Protein AF-A0A6P1ZEH0-F1 (afdb_monomer_lite)

Sequence (182 aa):
MGALSNRYPAKTLLIAGIALFATLSLAGTGSSASRQHRQWDRLSAVACEYADEARALALHAAEVLVSIDTLAGEASRSVPAEIMAREIGNPLAQVRRDARDFRSAVRSFEIGMRRLCEGRADGASLRNATEWFNNLVQEINAAQDEFSRTQRRLGELQTIYLLRSESLDPIRRIGKEPGFDQ

Foldseek 3Di:
DDDPDDDDCLVVLQVVLVVLLVVLVVAPPPDDPVRQVVNLQVLLVVLVVSLVVLVVVLVVLVVVLVVLVVLLVLLVVFFPPVCCVPPAVVLSVVLNVLSVLLSVLSNVSSVLSNCSNVVVVPPQDSVRNSVVSVVSSVSNNVSVVSNVVSVVSVVVSVVVSVVRGPVCVVVVVCVVPPPNPD

pLDDT: mean 75.49, std 15.11, range [29.06, 93.0]

Radius of gyration: 23.29 Å; chains: 1; bounding box: 51×32×76 Å

Structure (mmCIF, N/CA/C/O backbone):
data_AF-A0A6P1ZEH0-F1
#
_entry.id   AF-A0A6P1ZEH0-F1
#
loop_
_atom_site.group_PDB
_atom_site.id
_atom_site.type_symbol
_atom_site.label_atom_id
_atom_site.label_alt_id
_atom_site.label_comp_id
_atom_site.label_asym_id
_atom_site.label_entity_id
_atom_site.label_seq_id
_atom_site.pdbx_PDB_ins_code
_atom_site.Cartn_x
_atom_site.Cartn_y
_atom_site.Cartn_z
_atom_site.occupancy
_atom_site.B_iso_or_equiv
_atom_site.auth_seq_id
_atom_site.auth_comp_id
_atom_site.auth_asym_id
_atom_site.auth_atom_id
_atom_site.pdbx_PDB_model_num
ATOM 1 N N . MET A 1 1 ? -10.092 -17.610 11.571 1.00 29.38 1 MET A N 1
ATOM 2 C CA . MET A 1 1 ? -8.732 -17.089 11.829 1.00 29.38 1 MET A CA 1
ATOM 3 C C . MET A 1 1 ? -7.766 -17.784 10.878 1.00 29.38 1 MET A C 1
ATOM 5 O O . MET A 1 1 ? -7.315 -18.881 11.168 1.00 29.38 1 MET A O 1
ATOM 9 N N . GLY A 1 2 ? -7.557 -17.213 9.688 1.00 30.11 2 GLY A N 1
ATOM 10 C CA . GLY A 1 2 ? -6.601 -17.722 8.700 1.00 30.11 2 GLY A CA 1
ATOM 11 C C . GLY A 1 2 ? -5.252 -17.032 8.880 1.00 30.11 2 GLY A C 1
ATOM 12 O O . GLY A 1 2 ? -5.202 -15.823 9.085 1.00 30.11 2 GLY A O 1
ATOM 13 N N . ALA A 1 3 ? -4.180 -17.817 8.857 1.00 29.06 3 ALA A N 1
ATOM 14 C CA . ALA A 1 3 ? -2.813 -17.384 9.083 1.00 29.06 3 ALA A CA 1
ATOM 15 C C . ALA A 1 3 ? -2.362 -16.316 8.068 1.00 29.06 3 ALA A C 1
ATOM 17 O O . ALA A 1 3 ? -2.119 -16.613 6.903 1.00 29.06 3 ALA A O 1
ATOM 18 N N . LEU A 1 4 ? -2.166 -15.086 8.546 1.00 37.22 4 LEU A N 1
ATOM 19 C CA 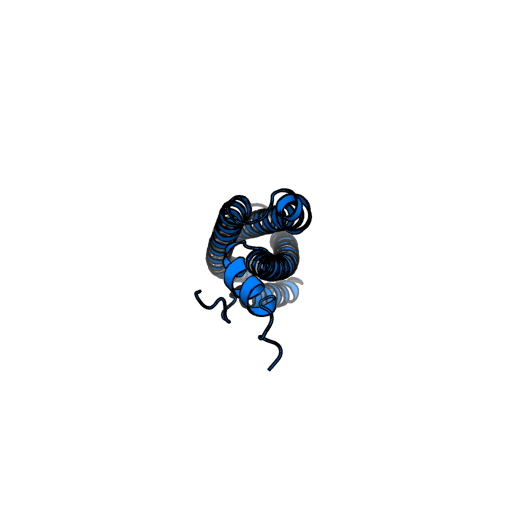. LEU A 1 4 ? -1.409 -14.014 7.882 1.00 37.22 4 LEU A CA 1
ATOM 20 C C . LEU A 1 4 ? 0.116 -14.255 7.979 1.00 37.22 4 LEU A C 1
ATOM 22 O O . LEU A 1 4 ? 0.894 -13.317 8.147 1.00 37.22 4 LEU A O 1
ATOM 26 N N . SER A 1 5 ? 0.569 -15.514 7.922 1.00 33.91 5 SER A N 1
ATOM 27 C CA . SER A 1 5 ? 1.988 -15.850 8.041 1.00 33.91 5 SER A CA 1
ATOM 28 C C . SER A 1 5 ? 2.639 -16.121 6.677 1.00 33.91 5 SER A C 1
ATOM 30 O O . SER A 1 5 ? 2.420 -17.129 6.012 1.00 33.91 5 SER A O 1
ATOM 32 N N . ASN A 1 6 ? 3.556 -15.212 6.338 1.00 34.97 6 ASN A N 1
ATOM 33 C CA . ASN A 1 6 ? 4.879 -15.528 5.791 1.00 34.97 6 ASN A CA 1
ATOM 34 C C . ASN A 1 6 ? 5.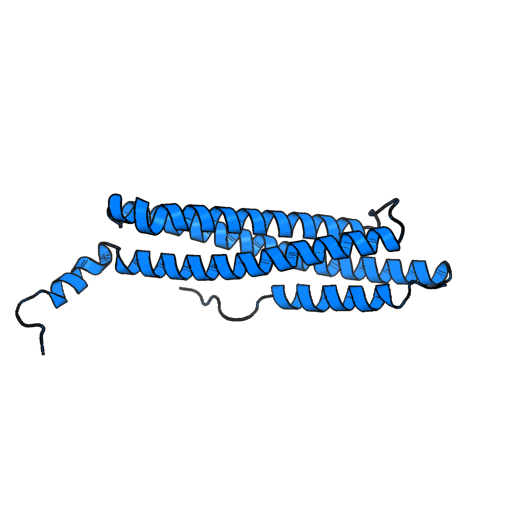066 -15.833 4.299 1.00 34.97 6 ASN A C 1
ATOM 36 O O . ASN A 1 6 ? 5.975 -16.589 3.962 1.00 34.97 6 ASN A O 1
ATOM 40 N N . ARG A 1 7 ? 4.365 -15.153 3.387 1.00 40.81 7 ARG A N 1
ATOM 41 C CA . ARG A 1 7 ? 4.883 -14.961 2.014 1.00 40.81 7 ARG A CA 1
ATOM 42 C C . ARG A 1 7 ? 4.510 -13.582 1.484 1.00 40.81 7 ARG A C 1
ATOM 44 O O . ARG A 1 7 ? 3.586 -13.461 0.695 1.00 40.81 7 ARG A O 1
ATOM 51 N N . TYR A 1 8 ? 5.184 -12.528 1.944 1.00 50.00 8 TYR A N 1
ATOM 52 C CA . TYR A 1 8 ? 4.929 -11.194 1.396 1.00 50.00 8 TYR A CA 1
ATOM 53 C C . TYR A 1 8 ? 5.715 -10.975 0.089 1.00 50.00 8 TYR A C 1
ATOM 55 O O . TYR A 1 8 ? 6.944 -10.908 0.150 1.00 50.00 8 TYR A O 1
ATOM 63 N N . PRO A 1 9 ? 5.043 -10.782 -1.065 1.00 53.81 9 PRO A N 1
ATOM 64 C CA . PRO A 1 9 ? 5.673 -10.378 -2.331 1.00 53.81 9 PRO A CA 1
ATOM 65 C C . PRO A 1 9 ? 6.289 -8.964 -2.278 1.00 53.81 9 PRO A C 1
ATOM 67 O O . PRO A 1 9 ? 7.086 -8.594 -3.130 1.00 53.81 9 PRO A O 1
ATOM 70 N N . ALA A 1 10 ? 5.987 -8.187 -1.233 1.00 48.75 10 ALA A N 1
ATOM 71 C CA . ALA A 1 10 ? 6.473 -6.822 -1.031 1.00 48.75 10 ALA A CA 1
ATOM 72 C C . ALA A 1 10 ? 8.012 -6.701 -0.964 1.00 48.75 10 ALA A C 1
ATOM 74 O O . ALA A 1 10 ? 8.589 -5.822 -1.598 1.00 48.75 10 ALA A O 1
ATOM 75 N N . LYS A 1 11 ? 8.704 -7.618 -0.267 1.00 51.94 11 LYS A N 1
ATOM 76 C CA . LYS A 1 11 ? 10.182 -7.620 -0.231 1.00 51.94 11 LYS A CA 1
ATOM 77 C C . LYS A 1 11 ? 10.801 -8.027 -1.569 1.00 51.94 11 LYS A C 1
ATOM 79 O O . LYS A 1 11 ? 11.874 -7.535 -1.909 1.00 51.94 11 LYS A O 1
ATOM 84 N N . THR A 1 12 ? 10.132 -8.904 -2.316 1.00 59.16 12 THR A N 1
ATOM 85 C CA . THR A 1 12 ? 10.560 -9.326 -3.656 1.00 59.16 12 THR A CA 1
ATOM 86 C C . THR A 1 12 ? 10.494 -8.155 -4.635 1.00 59.16 12 THR A C 1
ATOM 88 O O . THR A 1 12 ? 11.475 -7.899 -5.335 1.00 59.16 12 THR A O 1
ATOM 91 N N . LEU A 1 13 ? 9.407 -7.373 -4.578 1.00 56.66 13 LEU A N 1
ATOM 92 C CA . LEU A 1 13 ? 9.245 -6.122 -5.325 1.00 56.66 13 LEU A CA 1
ATOM 93 C C . LEU A 1 13 ? 10.413 -5.145 -5.073 1.00 56.66 13 LEU A C 1
ATOM 95 O O . LEU A 1 13 ? 10.988 -4.584 -6.006 1.00 56.66 13 LEU A O 1
ATOM 99 N N . LEU A 1 14 ? 10.805 -4.993 -3.805 1.00 56.31 14 LEU A N 1
ATOM 100 C CA . LEU A 1 14 ? 11.816 -4.038 -3.343 1.00 56.31 14 LEU A CA 1
ATOM 101 C C . LEU A 1 14 ? 13.246 -4.419 -3.764 1.00 56.31 14 LEU A C 1
ATOM 103 O O . LEU A 1 14 ? 13.987 -3.591 -4.294 1.00 56.31 14 LEU A O 1
ATOM 107 N N . ILE A 1 15 ? 13.633 -5.685 -3.570 1.00 58.28 15 ILE A N 1
ATOM 108 C CA . ILE A 1 15 ? 14.968 -6.195 -3.938 1.00 58.28 15 ILE A CA 1
ATOM 109 C C . ILE A 1 15 ? 15.197 -6.079 -5.444 1.00 58.28 15 ILE A C 1
ATOM 111 O O . ILE A 1 15 ? 16.292 -5.746 -5.900 1.00 58.28 15 ILE A O 1
ATOM 115 N N . ALA A 1 16 ? 14.161 -6.329 -6.227 1.00 58.31 16 ALA A N 1
ATOM 116 C CA . ALA A 1 16 ? 14.307 -6.363 -7.661 1.00 58.31 16 ALA A CA 1
ATOM 117 C C . ALA A 1 16 ? 14.150 -4.995 -8.333 1.00 58.31 16 ALA A C 1
ATOM 119 O O . ALA A 1 16 ? 14.832 -4.750 -9.326 1.00 58.31 16 ALA A O 1
ATOM 120 N N . GLY A 1 17 ? 13.403 -4.055 -7.740 1.00 61.69 17 GLY A N 1
ATOM 121 C CA . GLY A 1 17 ? 13.494 -2.640 -8.119 1.00 61.69 17 GLY A CA 1
ATOM 122 C C . GLY A 1 17 ? 14.921 -2.091 -7.958 1.00 61.69 17 GLY A C 1
ATOM 123 O O . GLY A 1 17 ? 15.434 -1.404 -8.843 1.00 61.69 17 GLY A O 1
ATOM 124 N N . ILE A 1 18 ? 15.613 -2.479 -6.878 1.00 59.66 18 ILE A N 1
ATOM 125 C CA . ILE A 1 18 ? 17.030 -2.142 -6.645 1.00 59.66 18 ILE A CA 1
ATOM 126 C C . ILE A 1 18 ? 17.950 -2.830 -7.669 1.00 59.66 18 ILE A C 1
ATOM 128 O O . ILE A 1 18 ? 18.881 -2.205 -8.182 1.00 59.66 18 ILE A O 1
ATOM 132 N N . ALA A 1 19 ? 17.693 -4.098 -8.003 1.00 60.31 19 ALA A N 1
ATOM 133 C CA . ALA A 1 19 ? 18.457 -4.811 -9.028 1.00 60.31 19 ALA A CA 1
ATOM 134 C C . ALA A 1 19 ? 18.313 -4.149 -10.412 1.00 60.31 19 ALA A C 1
ATOM 136 O O . ALA A 1 19 ? 19.304 -3.978 -11.127 1.00 60.31 19 ALA A O 1
ATOM 137 N N . LEU A 1 20 ? 17.104 -3.693 -10.754 1.00 63.50 20 LEU A N 1
ATOM 138 C CA . LEU A 1 20 ? 16.838 -2.946 -11.981 1.00 63.50 20 LEU A CA 1
ATOM 139 C C . LEU A 1 20 ? 17.631 -1.639 -12.027 1.00 63.50 20 LEU A C 1
ATOM 141 O O . LEU A 1 20 ? 18.338 -1.374 -13.002 1.00 63.50 20 LEU A O 1
ATOM 145 N N . PHE A 1 21 ? 17.588 -0.871 -10.936 1.00 63.81 21 PHE A N 1
ATOM 146 C CA . PHE A 1 21 ? 18.350 0.366 -10.779 1.00 63.81 21 PHE A CA 1
ATOM 147 C C . PHE A 1 21 ? 19.855 0.151 -10.978 1.00 63.81 21 PHE A C 1
ATOM 149 O O . PHE A 1 21 ? 20.496 0.911 -11.710 1.00 63.81 21 PHE A O 1
ATOM 156 N N . ALA A 1 22 ? 20.419 -0.900 -10.375 1.00 60.06 22 ALA A N 1
ATOM 157 C CA . ALA A 1 22 ? 21.835 -1.226 -10.516 1.00 60.06 22 ALA A CA 1
ATOM 158 C C . ALA A 1 22 ? 22.198 -1.528 -11.981 1.00 60.06 22 ALA A C 1
ATOM 160 O O . ALA A 1 22 ? 23.189 -1.004 -12.493 1.00 60.06 22 ALA A O 1
ATOM 161 N N . THR A 1 23 ? 21.372 -2.311 -12.685 1.00 62.62 23 THR A N 1
ATOM 162 C CA . THR A 1 23 ? 21.626 -2.655 -14.096 1.00 62.62 23 THR A CA 1
ATOM 163 C C . THR A 1 23 ? 21.502 -1.469 -15.056 1.00 62.62 23 THR A C 1
ATOM 165 O O . THR A 1 23 ? 22.264 -1.396 -16.021 1.00 62.62 23 THR A O 1
ATOM 168 N N . LEU A 1 24 ? 20.594 -0.525 -14.792 1.00 61.88 24 LEU A N 1
ATOM 169 C CA . LEU A 1 24 ? 20.388 0.662 -15.630 1.00 61.88 24 LEU A CA 1
ATOM 170 C C . LEU A 1 24 ? 21.440 1.751 -15.374 1.00 61.88 24 LEU A C 1
ATOM 172 O O . LEU A 1 24 ? 21.962 2.342 -16.321 1.00 61.88 24 LEU A O 1
ATOM 176 N N . SER A 1 25 ? 21.809 1.976 -14.110 1.00 58.56 25 SER A N 1
ATOM 177 C CA . SER A 1 25 ? 22.768 3.021 -13.717 1.00 58.56 25 SER A CA 1
ATOM 178 C C . SER A 1 25 ? 24.192 2.740 -14.203 1.00 58.56 25 SER A C 1
ATOM 180 O O . SER A 1 25 ? 24.921 3.666 -14.555 1.00 58.56 25 SER A O 1
ATOM 182 N N . LEU A 1 26 ? 24.586 1.466 -14.289 1.00 57.03 26 LEU A N 1
ATOM 183 C CA . LEU A 1 26 ? 25.908 1.054 -14.779 1.00 57.03 26 LEU A CA 1
ATOM 184 C C . LEU A 1 26 ? 26.077 1.191 -16.301 1.00 57.03 26 LEU A C 1
ATOM 186 O O . LEU A 1 26 ? 27.195 1.103 -16.802 1.00 57.03 26 LEU A O 1
ATOM 190 N N . ALA A 1 27 ? 24.994 1.399 -17.052 1.00 52.38 27 ALA A N 1
ATOM 191 C CA . ALA A 1 27 ? 25.008 1.252 -18.506 1.00 52.38 27 ALA A CA 1
ATOM 192 C C . ALA A 1 27 ? 24.790 2.566 -19.290 1.00 52.38 27 ALA A C 1
ATOM 194 O O . ALA A 1 27 ? 24.768 2.551 -20.528 1.00 52.38 27 ALA A O 1
ATOM 195 N N . GLY A 1 28 ? 24.644 3.694 -18.583 1.00 51.19 28 GLY A N 1
ATOM 196 C CA . GLY A 1 28 ? 24.266 5.002 -19.133 1.00 51.19 28 GLY A CA 1
ATOM 197 C C . GLY A 1 28 ? 25.393 5.871 -19.711 1.00 51.19 28 GLY A C 1
ATOM 198 O O . GLY A 1 28 ? 25.101 6.873 -20.359 1.00 51.19 28 GLY A O 1
ATOM 199 N N . THR A 1 29 ? 26.671 5.524 -19.543 1.00 58.53 29 THR A N 1
ATOM 200 C CA . THR A 1 29 ? 27.785 6.335 -20.068 1.00 58.53 29 THR A CA 1
ATOM 201 C C . THR A 1 29 ? 28.323 5.757 -21.386 1.00 58.53 29 THR A C 1
ATOM 203 O O . THR A 1 29 ? 29.125 4.831 -21.407 1.00 58.53 29 THR A O 1
ATOM 206 N N . GLY A 1 30 ? 27.868 6.302 -22.525 1.00 59.38 30 GLY A N 1
ATOM 207 C CA . GLY A 1 30 ? 28.465 6.043 -23.853 1.00 59.38 30 GLY A CA 1
ATOM 208 C C . GLY A 1 30 ? 27.911 4.855 -24.661 1.00 59.38 30 GLY A C 1
ATOM 209 O O . GLY A 1 30 ? 28.568 4.373 -25.581 1.00 59.38 30 GLY A O 1
ATOM 210 N N . SER A 1 31 ? 26.713 4.360 -24.345 1.00 65.88 31 SER A N 1
ATOM 211 C CA . SER A 1 31 ? 26.112 3.196 -25.019 1.00 65.88 31 SER A CA 1
ATOM 212 C C . SER A 1 31 ? 25.515 3.526 -26.398 1.00 65.88 31 SER A C 1
ATOM 214 O O . SER A 1 31 ? 24.731 4.465 -26.524 1.00 65.88 31 SER A O 1
ATOM 216 N N . SER A 1 32 ? 25.838 2.719 -27.422 1.00 79.88 32 SER A N 1
ATOM 217 C CA . SER A 1 32 ? 25.281 2.835 -28.784 1.00 79.88 32 SER A CA 1
ATOM 218 C C . SER A 1 32 ? 23.755 2.657 -28.827 1.00 79.88 32 SER A C 1
ATOM 220 O O . SER A 1 32 ? 23.178 2.025 -27.941 1.00 79.88 32 SER A O 1
ATOM 222 N N . ALA A 1 33 ? 23.098 3.142 -29.891 1.00 75.12 33 ALA A N 1
ATOM 223 C CA . ALA A 1 33 ? 21.643 3.021 -30.075 1.00 75.12 33 ALA A CA 1
ATOM 224 C C . ALA A 1 33 ? 21.137 1.570 -29.930 1.00 75.12 33 ALA A C 1
ATOM 226 O O . ALA A 1 33 ? 20.143 1.313 -29.256 1.00 75.12 33 ALA A O 1
ATOM 227 N N . SER A 1 34 ? 21.878 0.594 -30.466 1.00 80.12 34 SER A N 1
ATOM 228 C CA . SER A 1 34 ? 21.542 -0.829 -30.325 1.00 80.12 34 SER A CA 1
ATOM 229 C C . SER A 1 34 ? 21.625 -1.336 -28.880 1.00 80.12 34 SER A C 1
ATOM 231 O O . SER A 1 34 ? 20.883 -2.245 -28.513 1.00 80.12 34 SER A O 1
ATOM 233 N N . ARG A 1 35 ? 22.518 -0.782 -28.045 1.00 78.62 35 ARG A N 1
ATOM 234 C CA . ARG A 1 35 ? 22.592 -1.126 -26.614 1.00 78.62 35 ARG A CA 1
ATOM 235 C C . ARG A 1 35 ? 21.431 -0.512 -25.837 1.00 78.62 35 ARG A C 1
ATOM 237 O O . ARG A 1 35 ? 20.852 -1.209 -25.012 1.00 78.62 35 ARG A O 1
ATOM 244 N N . GLN A 1 36 ? 21.069 0.734 -26.142 1.00 73.25 36 GLN A N 1
ATOM 245 C CA . GLN A 1 36 ? 19.920 1.403 -25.524 1.00 73.25 36 GLN A CA 1
ATOM 246 C C . GLN A 1 36 ? 18.604 0.680 -25.837 1.00 73.25 36 GLN A C 1
ATOM 248 O O . GLN A 1 36 ? 17.792 0.487 -24.941 1.00 73.25 36 GLN A O 1
ATOM 253 N N . HIS A 1 37 ? 18.429 0.188 -27.068 1.00 78.88 37 HIS A N 1
ATOM 254 C CA . HIS A 1 37 ? 17.242 -0.585 -27.442 1.00 78.88 37 HIS A CA 1
ATOM 255 C C . HIS A 1 37 ? 17.120 -1.894 -26.642 1.00 78.88 37 HIS A C 1
ATOM 257 O O . HIS A 1 37 ? 16.101 -2.131 -26.009 1.00 78.88 37 HIS A O 1
ATOM 263 N N . ARG A 1 38 ? 18.199 -2.687 -26.533 1.00 82.50 38 ARG A N 1
ATOM 264 C CA . ARG A 1 38 ? 18.186 -3.913 -25.706 1.00 82.50 38 ARG A CA 1
ATOM 265 C C . ARG A 1 38 ? 17.955 -3.638 -24.217 1.00 82.50 38 ARG A C 1
ATOM 267 O O . ARG A 1 38 ? 17.441 -4.496 -23.507 1.00 82.50 38 ARG A O 1
ATOM 274 N N . GLN A 1 39 ? 18.406 -2.488 -23.716 1.00 76.44 39 GLN A N 1
ATOM 275 C CA . GLN A 1 39 ? 18.140 -2.066 -22.338 1.00 76.44 39 GLN A CA 1
ATOM 276 C C . GLN A 1 39 ? 16.669 -1.722 -22.145 1.00 76.44 39 GLN A C 1
ATOM 278 O O . GLN A 1 39 ? 16.100 -2.107 -21.129 1.00 76.44 39 GLN A O 1
ATOM 283 N N . TRP A 1 40 ? 16.066 -1.056 -23.130 1.00 79.44 40 TRP A N 1
ATOM 284 C CA . TRP A 1 40 ? 14.637 -0.785 -23.149 1.00 79.44 40 TRP A CA 1
ATOM 285 C C . TRP A 1 40 ? 13.828 -2.081 -23.153 1.00 79.44 40 TRP A C 1
ATOM 287 O O . TRP A 1 40 ? 12.977 -2.244 -22.292 1.00 79.44 40 TRP A O 1
ATOM 297 N N . ASP A 1 41 ? 14.171 -3.050 -24.007 1.00 83.06 41 ASP A N 1
ATOM 298 C CA . ASP A 1 41 ? 13.487 -4.352 -24.045 1.00 83.06 41 ASP A CA 1
ATOM 299 C C . ASP A 1 41 ? 13.530 -5.066 -22.687 1.00 83.06 41 ASP A C 1
ATOM 301 O O . ASP A 1 41 ? 12.525 -5.599 -22.219 1.00 83.06 41 ASP A O 1
ATOM 305 N N . ARG A 1 42 ? 14.692 -5.049 -22.017 1.00 80.62 42 ARG A N 1
ATOM 306 C CA . ARG A 1 42 ? 14.848 -5.623 -20.671 1.00 80.62 42 ARG A CA 1
ATOM 307 C C . ARG A 1 42 ? 14.035 -4.862 -19.629 1.00 80.62 42 ARG A C 1
ATOM 309 O O . ARG A 1 42 ? 13.381 -5.491 -18.807 1.00 80.62 42 ARG A O 1
ATOM 316 N N . LEU A 1 43 ? 14.080 -3.531 -19.658 1.00 76.00 43 LEU A N 1
ATOM 317 C CA . LEU A 1 43 ? 13.312 -2.676 -18.756 1.00 76.00 43 LEU A CA 1
ATOM 318 C C . LEU A 1 43 ? 11.808 -2.905 -18.928 1.00 76.00 43 LEU A C 1
ATOM 320 O O . LEU A 1 43 ? 11.112 -3.068 -17.933 1.00 76.00 43 LEU A O 1
ATOM 324 N N . SER A 1 44 ? 11.318 -2.964 -20.166 1.00 82.38 44 SER A N 1
ATOM 325 C CA . SER A 1 44 ? 9.918 -3.241 -20.477 1.00 82.38 44 SER A CA 1
ATOM 326 C C . SER A 1 44 ? 9.506 -4.634 -20.014 1.00 82.38 44 SER A C 1
ATOM 328 O O . SER A 1 44 ? 8.498 -4.747 -19.324 1.00 82.38 44 SER A O 1
ATOM 330 N N . ALA A 1 45 ? 10.295 -5.673 -20.314 1.00 82.88 45 ALA A N 1
ATOM 331 C CA . ALA A 1 45 ? 10.006 -7.038 -19.871 1.00 82.88 45 ALA A CA 1
ATOM 332 C C . ALA A 1 45 ? 9.882 -7.121 -18.348 1.00 82.88 45 ALA A C 1
ATOM 334 O O . ALA A 1 45 ? 8.906 -7.662 -17.834 1.00 82.88 45 ALA A O 1
ATOM 335 N N . VAL A 1 46 ? 10.822 -6.504 -17.630 1.00 78.69 46 VAL A N 1
ATOM 336 C CA . VAL A 1 46 ? 10.747 -6.445 -16.177 1.00 78.69 46 VAL A CA 1
ATOM 337 C C . VAL A 1 46 ? 9.520 -5.647 -15.744 1.00 78.69 46 VAL A C 1
ATOM 339 O O . VAL A 1 46 ? 8.703 -6.161 -14.996 1.00 78.69 46 VAL A O 1
ATOM 342 N N . ALA A 1 47 ? 9.294 -4.444 -16.267 1.00 81.75 47 ALA A N 1
ATOM 343 C CA . ALA A 1 47 ? 8.113 -3.660 -15.913 1.00 81.75 47 ALA A CA 1
ATOM 344 C C . ALA A 1 47 ? 6.794 -4.444 -16.085 1.00 81.75 47 ALA A C 1
ATOM 346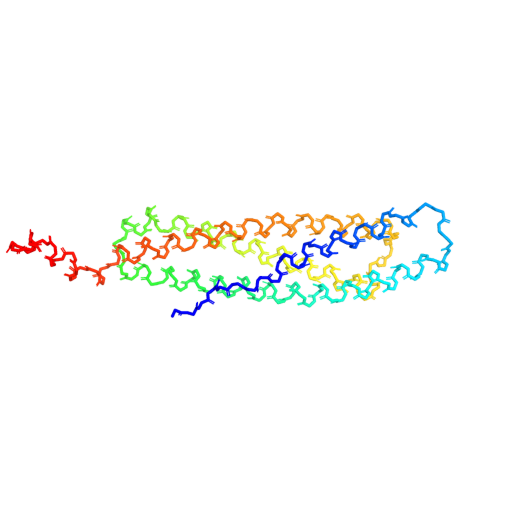 O O . ALA A 1 47 ? 5.878 -4.272 -15.284 1.00 81.75 47 ALA A O 1
ATOM 347 N N . CYS A 1 48 ? 6.699 -5.353 -17.060 1.00 84.19 48 CYS A N 1
ATOM 348 C CA . CYS A 1 48 ? 5.540 -6.236 -17.200 1.00 84.19 48 CYS A CA 1
ATOM 349 C C . CYS A 1 48 ? 5.357 -7.170 -15.992 1.00 84.19 48 CYS A C 1
ATOM 351 O O . CYS A 1 48 ? 4.259 -7.239 -15.442 1.00 84.19 48 CYS A O 1
ATOM 353 N N . GLU A 1 49 ? 6.422 -7.840 -15.549 1.00 84.94 49 GLU A N 1
ATOM 354 C CA . GLU A 1 49 ? 6.397 -8.730 -14.379 1.00 84.94 49 GLU A CA 1
ATOM 355 C C . GLU A 1 49 ? 5.983 -7.966 -13.106 1.00 84.94 49 GLU A C 1
ATOM 357 O O . GLU A 1 49 ? 5.089 -8.394 -12.371 1.00 84.94 49 GLU A O 1
ATOM 362 N N . TYR A 1 50 ? 6.547 -6.772 -12.887 1.00 79.00 50 TYR A N 1
ATOM 363 C CA . TYR A 1 50 ? 6.256 -5.955 -11.697 1.00 79.00 50 TYR A CA 1
ATOM 364 C C . TYR A 1 50 ? 4.853 -5.343 -11.727 1.00 79.00 50 TYR A C 1
ATOM 366 O O . TYR A 1 50 ? 4.276 -5.092 -10.667 1.00 79.00 50 TYR A O 1
ATOM 374 N N . ALA A 1 51 ? 4.273 -5.110 -12.909 1.00 85.19 51 ALA A N 1
ATOM 375 C CA . ALA A 1 51 ? 2.890 -4.653 -13.018 1.00 85.19 51 ALA A CA 1
ATOM 376 C C . ALA A 1 51 ? 1.912 -5.692 -12.446 1.00 85.19 51 ALA A C 1
ATOM 378 O O . ALA A 1 51 ? 0.969 -5.331 -11.737 1.00 85.19 51 ALA A O 1
ATOM 379 N N . ASP A 1 52 ? 2.147 -6.979 -12.705 1.00 86.12 52 ASP A N 1
ATOM 380 C CA . ASP A 1 52 ? 1.292 -8.053 -12.199 1.00 86.12 52 ASP A CA 1
ATOM 381 C C . ASP A 1 52 ? 1.489 -8.286 -10.691 1.00 86.12 52 ASP A C 1
ATOM 383 O O . ASP A 1 52 ? 0.506 -8.450 -9.960 1.00 86.12 52 ASP A O 1
ATOM 387 N N . GLU A 1 53 ? 2.725 -8.200 -10.187 1.00 84.56 53 GLU A N 1
ATOM 388 C CA . GLU A 1 53 ? 2.995 -8.244 -8.742 1.00 84.56 53 GLU A CA 1
ATOM 389 C C . GLU A 1 53 ? 2.344 -7.068 -7.996 1.00 84.56 53 GLU A C 1
ATOM 391 O O . GLU A 1 53 ? 1.703 -7.250 -6.955 1.00 84.56 53 GLU A O 1
ATOM 396 N N . ALA A 1 54 ? 2.442 -5.857 -8.547 1.00 82.81 54 ALA A N 1
ATOM 397 C CA . ALA A 1 54 ? 1.801 -4.678 -7.981 1.00 82.81 54 ALA A CA 1
ATOM 398 C C . ALA A 1 54 ? 0.272 -4.800 -7.997 1.00 82.81 54 ALA A C 1
ATOM 400 O O . ALA A 1 54 ? -0.396 -4.440 -7.027 1.00 82.81 54 ALA A O 1
ATOM 401 N N . ARG A 1 55 ? -0.308 -5.391 -9.046 1.00 86.88 55 ARG A N 1
ATOM 402 C CA . ARG A 1 55 ? -1.741 -5.699 -9.077 1.00 86.88 55 ARG A CA 1
ATOM 403 C C . ARG A 1 55 ? -2.144 -6.641 -7.943 1.00 86.88 55 ARG A C 1
ATOM 405 O O . ARG A 1 55 ? -3.151 -6.383 -7.280 1.00 86.88 55 ARG A O 1
ATOM 412 N N . ALA A 1 56 ? -1.382 -7.708 -7.708 1.00 84.75 56 ALA A N 1
ATOM 413 C CA . ALA A 1 56 ? -1.639 -8.630 -6.603 1.00 84.75 56 ALA A CA 1
ATOM 414 C C . ALA A 1 56 ? -1.556 -7.914 -5.243 1.00 84.75 56 ALA A C 1
ATOM 416 O O . ALA A 1 56 ? -2.431 -8.083 -4.392 1.00 84.75 56 ALA A O 1
ATOM 417 N N . LEU A 1 57 ? -0.564 -7.038 -5.066 1.00 82.56 57 LEU A N 1
ATOM 418 C CA . LEU A 1 57 ? -0.418 -6.226 -3.860 1.00 82.56 57 LEU A CA 1
ATOM 419 C C . LEU A 1 57 ? -1.594 -5.250 -3.659 1.00 82.56 57 LEU A C 1
ATOM 421 O O . LEU A 1 57 ? -2.072 -5.085 -2.536 1.00 82.56 57 LEU A O 1
ATOM 425 N N . ALA A 1 58 ? -2.115 -4.650 -4.734 1.00 83.00 58 ALA A N 1
ATOM 426 C CA . ALA A 1 58 ? -3.270 -3.752 -4.674 1.00 83.00 58 ALA A CA 1
ATOM 427 C C . ALA A 1 58 ? -4.562 -4.487 -4.282 1.00 83.00 58 ALA A C 1
ATOM 429 O O . ALA A 1 58 ? -5.404 -3.920 -3.579 1.00 83.00 58 ALA A O 1
ATOM 430 N N . LEU A 1 59 ? -4.723 -5.738 -4.728 1.00 86.19 59 LEU A N 1
ATOM 431 C CA . LEU A 1 59 ? -5.832 -6.604 -4.320 1.00 86.19 59 LEU A CA 1
ATOM 432 C C . LEU A 1 59 ? -5.737 -6.943 -2.832 1.00 86.19 59 LEU A C 1
ATOM 434 O O . LEU A 1 59 ? -6.710 -6.756 -2.107 1.00 86.19 59 LEU A O 1
ATOM 438 N N . HIS A 1 60 ? -4.553 -7.323 -2.354 1.00 83.81 60 HIS A N 1
ATOM 439 C CA . HIS A 1 60 ? -4.339 -7.588 -0.933 1.00 83.81 60 HIS A CA 1
ATOM 440 C C . HIS A 1 60 ? -4.615 -6.353 -0.054 1.00 83.81 60 HIS A C 1
ATOM 442 O O . HIS A 1 60 ? -5.279 -6.442 0.978 1.00 83.81 60 HIS A O 1
ATOM 448 N N . ALA A 1 61 ? -4.181 -5.163 -0.482 1.00 82.62 61 ALA A N 1
ATOM 449 C CA . ALA A 1 61 ? -4.507 -3.917 0.212 1.00 82.62 61 ALA A CA 1
ATOM 450 C C . ALA A 1 61 ? -6.029 -3.674 0.291 1.00 82.62 61 ALA A C 1
ATOM 452 O O . ALA A 1 61 ? -6.534 -3.171 1.297 1.00 82.62 61 ALA A O 1
ATOM 453 N N . ALA A 1 62 ? -6.778 -4.059 -0.748 1.00 87.25 62 ALA A N 1
ATOM 454 C CA . ALA A 1 62 ? -8.236 -3.992 -0.736 1.00 87.25 62 ALA A CA 1
ATOM 455 C C . ALA A 1 62 ? -8.862 -4.978 0.268 1.00 8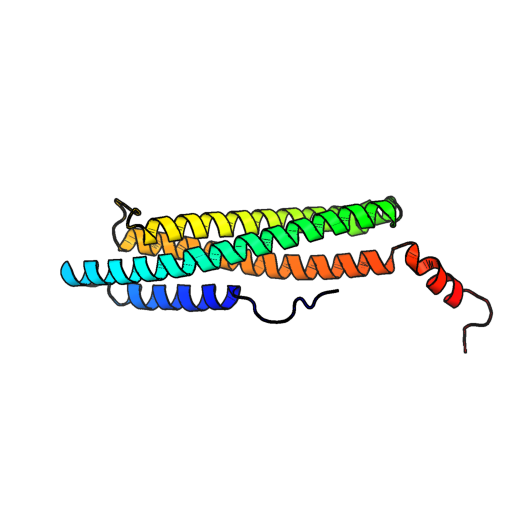7.25 62 ALA A C 1
ATOM 457 O O . ALA A 1 62 ? -9.802 -4.604 0.964 1.00 87.25 62 ALA A O 1
ATOM 458 N N . GLU A 1 63 ? -8.327 -6.193 0.403 1.00 87.94 63 GLU A N 1
ATOM 459 C CA . GLU A 1 63 ? -8.778 -7.169 1.411 1.00 87.94 63 GLU A CA 1
ATOM 460 C C . GLU A 1 63 ? -8.564 -6.662 2.846 1.00 87.94 63 GLU A C 1
ATOM 462 O O . GLU A 1 63 ? -9.429 -6.827 3.715 1.00 87.94 63 GLU A O 1
ATOM 467 N N . VAL A 1 64 ? -7.439 -5.988 3.102 1.00 85.19 64 VAL A N 1
ATOM 468 C CA . VAL A 1 64 ? -7.175 -5.360 4.405 1.00 85.19 64 VAL A CA 1
ATOM 469 C C . VAL A 1 64 ? -8.182 -4.245 4.692 1.00 85.19 64 VAL A C 1
ATOM 471 O O . VAL A 1 64 ? -8.699 -4.172 5.805 1.00 85.19 64 VAL A O 1
ATOM 474 N N . LEU A 1 65 ? -8.536 -3.427 3.696 1.00 89.25 65 LEU A N 1
ATOM 475 C CA . LEU A 1 65 ? -9.591 -2.416 3.841 1.00 89.25 65 LEU A CA 1
ATOM 476 C C . LEU A 1 65 ? -10.953 -3.026 4.190 1.00 89.25 65 LEU A C 1
ATOM 478 O O . LEU A 1 65 ? -11.650 -2.487 5.047 1.00 89.25 65 LEU A O 1
ATOM 482 N N . VAL A 1 66 ? -11.312 -4.159 3.581 1.00 90.06 66 VAL A N 1
ATOM 483 C CA . VAL A 1 66 ? -12.538 -4.891 3.941 1.00 90.06 66 VAL A CA 1
ATOM 484 C C . VAL A 1 66 ? -12.476 -5.359 5.395 1.00 90.06 66 VAL A C 1
ATOM 486 O O . VAL A 1 66 ? -13.424 -5.147 6.142 1.00 90.06 66 VAL A O 1
ATOM 489 N N . SER A 1 67 ? -11.343 -5.917 5.827 1.00 87.56 67 SER A N 1
ATOM 490 C CA . SER A 1 67 ? -11.153 -6.385 7.209 1.00 87.56 67 SER A CA 1
ATOM 491 C C . SER A 1 67 ? -11.271 -5.252 8.239 1.00 87.56 67 SER A C 1
ATOM 493 O O . SER A 1 67 ? -11.834 -5.448 9.315 1.00 87.56 67 SER A O 1
ATOM 495 N N . ILE A 1 68 ? -10.774 -4.056 7.903 1.00 88.38 68 ILE A N 1
ATOM 496 C CA . ILE A 1 68 ? -10.923 -2.837 8.715 1.00 88.38 68 ILE A CA 1
ATOM 497 C C . ILE A 1 68 ? -12.401 -2.454 8.849 1.00 88.38 68 ILE A C 1
ATOM 499 O O . ILE A 1 68 ? -12.864 -2.167 9.953 1.00 88.38 68 ILE A O 1
ATOM 503 N N . ASP A 1 69 ? -13.145 -2.468 7.742 1.00 92.56 69 ASP A N 1
ATOM 504 C CA . ASP A 1 69 ? -14.566 -2.111 7.727 1.00 92.56 69 ASP A CA 1
ATOM 505 C C . ASP A 1 69 ? -15.416 -3.135 8.503 1.00 92.56 69 ASP A C 1
ATOM 507 O O . ASP A 1 69 ? -16.320 -2.749 9.250 1.00 92.56 69 ASP A O 1
ATOM 511 N N . THR A 1 70 ? -15.084 -4.427 8.405 1.00 91.62 70 THR A N 1
ATOM 512 C CA . THR A 1 70 ? -15.690 -5.487 9.222 1.00 91.62 70 THR A CA 1
ATOM 513 C C . THR A 1 70 ? -15.442 -5.250 10.711 1.00 91.62 70 THR A C 1
ATOM 515 O O . THR A 1 70 ? -16.405 -5.213 11.477 1.00 91.62 70 THR A O 1
ATOM 518 N N . LEU A 1 71 ? -14.188 -5.000 11.117 1.00 88.50 71 LEU A N 1
ATOM 519 C CA . LEU A 1 71 ? -13.839 -4.714 12.513 1.00 88.50 71 LEU A CA 1
ATOM 520 C C . LEU A 1 71 ? -14.578 -3.478 13.039 1.00 88.50 71 LEU A C 1
ATOM 522 O O . LEU A 1 71 ? -15.071 -3.493 14.163 1.00 88.50 71 LEU A O 1
ATOM 526 N N . ALA A 1 72 ? -14.700 -2.420 12.230 1.00 89.88 72 ALA A N 1
ATOM 527 C CA . ALA A 1 72 ? -15.449 -1.219 12.600 1.00 89.88 72 ALA A CA 1
ATOM 528 C C . ALA A 1 72 ? -16.919 -1.535 12.908 1.00 89.88 72 ALA A C 1
ATOM 530 O O . ALA A 1 72 ? -17.471 -1.050 13.898 1.00 89.88 72 ALA A O 1
ATOM 531 N N . GLY A 1 73 ? -17.546 -2.345 12.049 1.00 90.56 73 GLY A N 1
ATOM 532 C CA . GLY A 1 73 ? -18.940 -2.753 12.190 1.00 90.56 73 GLY A CA 1
ATOM 533 C C . GLY A 1 73 ? -19.175 -3.713 13.355 1.00 90.56 73 GLY A C 1
ATOM 534 O O . GLY A 1 73 ? -20.221 -3.651 13.990 1.00 90.56 73 GLY A O 1
ATOM 535 N N . GLU A 1 74 ? -18.226 -4.599 13.648 1.00 90.44 74 GLU A N 1
ATOM 536 C CA . GLU A 1 74 ? -18.294 -5.491 14.808 1.00 90.44 74 GLU A CA 1
ATOM 537 C C . GLU A 1 74 ? -18.079 -4.729 16.114 1.00 90.44 74 GLU A C 1
ATOM 539 O O . GLU A 1 74 ? -18.895 -4.844 17.029 1.00 90.44 74 GLU A O 1
ATOM 544 N N . ALA A 1 75 ? -17.043 -3.892 16.180 1.00 85.56 75 ALA A N 1
ATOM 545 C CA . ALA A 1 75 ? -16.725 -3.104 17.362 1.00 85.56 75 ALA A CA 1
ATOM 546 C C . ALA A 1 75 ? -17.856 -2.141 17.741 1.00 85.56 75 ALA A C 1
ATOM 548 O O . ALA A 1 75 ? -18.192 -2.039 18.916 1.00 85.56 75 ALA A O 1
ATOM 549 N N . SER A 1 76 ? -18.508 -1.497 16.768 1.00 90.75 76 SER A N 1
ATOM 550 C CA . SER A 1 76 ? -19.623 -0.582 17.049 1.00 90.75 76 SER A CA 1
ATOM 551 C C . SER A 1 76 ? -20.852 -1.264 17.659 1.00 90.75 76 SER A C 1
ATOM 553 O O . SER A 1 76 ? -21.643 -0.597 18.322 1.00 90.75 76 SER A O 1
ATOM 555 N N . ARG A 1 77 ? -21.017 -2.577 17.451 1.00 90.31 77 ARG A N 1
ATOM 556 C CA . ARG A 1 77 ? -22.138 -3.358 17.996 1.00 90.31 77 ARG A CA 1
ATOM 557 C C . ARG A 1 77 ? -21.865 -3.937 19.379 1.00 90.31 77 ARG A C 1
ATOM 559 O O . ARG A 1 77 ? -22.822 -4.255 20.072 1.00 90.31 77 ARG A O 1
ATOM 566 N N . SER A 1 78 ? -20.601 -4.138 19.749 1.00 86.88 78 SER A N 1
ATOM 567 C CA . SER A 1 78 ? -20.237 -4.920 20.940 1.00 86.88 78 SER A CA 1
ATOM 568 C C . SER A 1 78 ? -19.276 -4.218 21.900 1.00 86.88 78 SER A C 1
ATOM 570 O O . SER A 1 78 ? -18.796 -4.850 22.841 1.00 86.88 78 SER A O 1
ATOM 572 N N . VAL A 1 79 ? -18.925 -2.958 21.638 1.00 83.62 79 VAL A N 1
ATOM 573 C CA . VAL A 1 79 ? -18.086 -2.127 22.508 1.00 83.62 79 VAL A CA 1
ATOM 574 C C . VAL A 1 79 ? -18.893 -0.897 22.935 1.00 83.62 79 VAL A C 1
ATOM 576 O O . VAL A 1 79 ? -19.487 -0.244 22.074 1.00 83.62 79 VAL A O 1
ATOM 579 N N . PRO A 1 80 ? -18.888 -0.524 24.231 1.00 87.75 80 PRO A N 1
ATOM 580 C CA . PRO A 1 80 ? -19.552 0.687 24.702 1.00 87.75 80 PRO A CA 1
ATOM 581 C C . PRO A 1 80 ? -19.120 1.924 23.909 1.00 87.75 80 PRO A C 1
ATOM 583 O O . PRO A 1 80 ? -17.928 2.122 23.666 1.00 87.75 80 PRO A O 1
ATOM 586 N N . ALA A 1 81 ? -20.077 2.783 23.545 1.00 85.94 81 ALA A N 1
ATOM 587 C CA . ALA A 1 81 ? -19.853 3.899 22.620 1.00 85.94 81 ALA A CA 1
ATOM 588 C C . ALA A 1 81 ? -18.701 4.838 23.036 1.00 85.94 81 ALA A C 1
ATOM 590 O O . ALA A 1 81 ? -17.948 5.305 22.182 1.00 85.94 81 ALA A O 1
ATOM 591 N N . GLU A 1 82 ? -18.517 5.075 24.339 1.00 87.12 82 GLU A N 1
ATOM 592 C CA . GLU A 1 82 ? -17.416 5.896 24.862 1.00 87.12 82 GLU A CA 1
ATOM 593 C C . GLU A 1 82 ? -16.037 5.261 24.598 1.00 87.12 82 GLU A C 1
ATOM 595 O O . GLU A 1 82 ? -15.117 5.929 24.120 1.00 87.12 82 GLU A O 1
ATOM 600 N N . ILE A 1 83 ? -15.903 3.954 24.858 1.00 84.06 83 ILE A N 1
ATOM 601 C CA . ILE A 1 83 ? -14.674 3.189 24.595 1.00 84.06 83 ILE A CA 1
ATOM 602 C C . ILE A 1 83 ? -14.447 3.100 23.087 1.00 84.06 83 ILE A C 1
ATOM 604 O O . ILE A 1 83 ? -13.332 3.326 22.620 1.00 84.06 83 ILE A O 1
ATOM 608 N N . MET A 1 84 ? -15.508 2.837 22.318 1.00 87.50 84 MET A N 1
ATOM 609 C CA . MET A 1 84 ? -15.445 2.777 20.864 1.00 87.50 84 MET A CA 1
ATOM 610 C C . MET A 1 84 ? -14.888 4.081 20.293 1.00 87.50 84 MET A C 1
ATOM 612 O O . MET A 1 84 ? -13.931 4.032 19.532 1.00 87.50 84 MET A O 1
ATOM 616 N N . ALA A 1 85 ? -15.410 5.248 20.677 1.00 84.62 8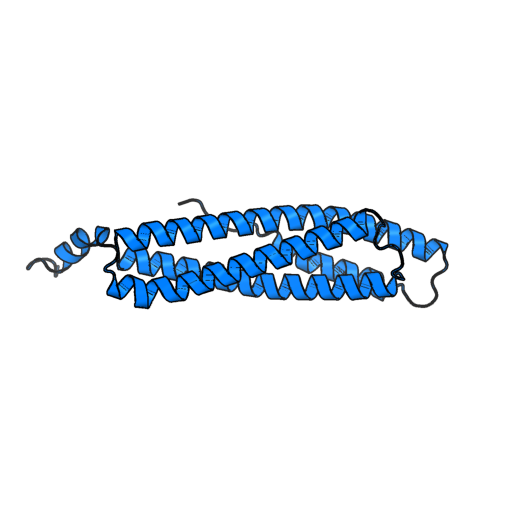5 ALA A N 1
ATOM 617 C CA . ALA A 1 85 ? -14.944 6.528 20.143 1.00 84.62 85 ALA A CA 1
ATOM 618 C C . ALA A 1 85 ? -13.478 6.834 20.509 1.00 84.62 85 ALA A C 1
ATOM 620 O O . ALA A 1 85 ? -12.702 7.265 19.652 1.00 84.62 85 ALA A O 1
ATOM 621 N N . ARG A 1 86 ? -13.091 6.594 21.768 1.00 86.38 86 ARG A N 1
ATOM 622 C CA . ARG A 1 86 ? -11.772 6.968 22.301 1.00 86.38 86 ARG A CA 1
ATOM 623 C C . ARG A 1 86 ? -10.660 5.993 21.913 1.00 86.38 86 ARG A C 1
ATOM 625 O O . ARG A 1 86 ? -9.581 6.431 21.529 1.00 86.38 86 ARG A O 1
ATOM 632 N N . GLU A 1 87 ? -10.909 4.692 22.038 1.00 86.00 87 GLU A N 1
ATOM 633 C CA . GLU A 1 87 ? -9.869 3.654 21.961 1.00 86.00 87 GLU A CA 1
ATOM 634 C C . GLU A 1 87 ? -9.821 2.949 20.602 1.00 86.00 87 GLU A C 1
ATOM 636 O O . GLU A 1 87 ? -8.780 2.402 20.249 1.00 86.00 87 GLU A O 1
ATOM 641 N N . ILE A 1 88 ? -10.912 2.966 19.827 1.00 85.31 88 ILE A N 1
ATOM 642 C CA . ILE A 1 88 ? -11.004 2.193 18.578 1.00 85.31 88 ILE A CA 1
ATOM 643 C C . ILE A 1 88 ? -11.250 3.096 17.370 1.00 85.31 88 ILE A C 1
ATOM 645 O O . ILE A 1 88 ? -10.514 3.021 16.394 1.00 85.31 88 ILE A O 1
ATOM 649 N N . GLY A 1 89 ? -12.239 3.983 17.423 1.00 87.62 89 GLY A N 1
ATOM 650 C CA . GLY A 1 89 ? -12.725 4.770 16.292 1.00 87.62 89 GLY A CA 1
ATOM 651 C C . GLY A 1 89 ? -11.649 5.656 15.673 1.00 87.62 89 GLY A C 1
ATOM 652 O O . GLY A 1 89 ? -11.408 5.567 14.470 1.00 87.62 89 GLY A O 1
ATOM 653 N N . ASN A 1 90 ? -10.961 6.459 16.489 1.00 88.56 90 ASN A N 1
ATOM 654 C CA . ASN A 1 90 ? -9.890 7.335 16.006 1.00 88.56 90 ASN A CA 1
ATOM 655 C C . ASN A 1 90 ? -8.706 6.539 15.414 1.00 88.56 90 ASN A C 1
ATOM 657 O O . ASN A 1 90 ? -8.346 6.795 14.260 1.00 88.56 90 ASN A O 1
ATOM 661 N N . PRO A 1 91 ? -8.131 5.539 16.114 1.00 90.75 91 PRO A N 1
ATOM 662 C CA . PRO A 1 91 ? -7.101 4.685 15.523 1.00 90.75 91 PRO A CA 1
ATOM 663 C C . PRO A 1 91 ? -7.549 3.956 14.251 1.00 90.75 91 PRO A C 1
ATOM 665 O O . PRO A 1 91 ? -6.803 3.903 13.276 1.00 90.75 91 PRO A O 1
ATOM 668 N N . LEU A 1 92 ? -8.772 3.425 14.221 1.00 90.19 92 LEU A N 1
ATOM 669 C CA . LEU A 1 92 ? -9.299 2.675 13.083 1.00 90.19 92 LEU A CA 1
ATOM 670 C C . LEU A 1 92 ? -9.507 3.574 11.861 1.00 90.19 92 LEU A C 1
ATOM 672 O O . LEU A 1 92 ? -9.228 3.158 10.737 1.00 90.19 92 LEU A O 1
ATOM 676 N N . ALA A 1 93 ? -9.934 4.823 12.069 1.00 91.06 93 ALA A N 1
ATOM 677 C CA . ALA A 1 93 ? -10.024 5.821 11.010 1.00 91.06 93 ALA A CA 1
ATOM 678 C C . ALA A 1 93 ? -8.649 6.132 10.395 1.00 91.06 93 ALA A C 1
ATOM 680 O O . ALA A 1 93 ? -8.550 6.253 9.171 1.00 91.06 93 ALA A O 1
ATOM 681 N N . GLN A 1 94 ? -7.594 6.205 11.216 1.00 90.88 94 GLN A N 1
ATOM 682 C CA . GLN A 1 94 ? -6.222 6.370 10.730 1.00 90.88 94 GLN A CA 1
ATOM 683 C C . GLN A 1 94 ? -5.765 5.141 9.937 1.00 90.88 94 GLN A C 1
ATOM 685 O O . GLN A 1 94 ? -5.360 5.277 8.789 1.00 90.88 94 GLN A O 1
ATOM 690 N N . VAL A 1 95 ? -5.920 3.936 10.497 1.00 89.44 95 VAL A N 1
ATOM 691 C CA . VAL A 1 95 ? -5.557 2.671 9.829 1.00 89.44 95 VAL A CA 1
ATOM 692 C C . VAL A 1 95 ? -6.272 2.538 8.476 1.00 89.44 95 VAL A C 1
ATOM 694 O O . VAL A 1 95 ? -5.669 2.127 7.485 1.00 89.44 95 VAL A O 1
ATOM 697 N N . ARG A 1 96 ? -7.546 2.943 8.400 1.00 93.00 96 ARG A N 1
ATOM 698 C CA . ARG A 1 96 ? -8.320 2.970 7.152 1.00 93.00 96 ARG A CA 1
ATOM 699 C C . ARG A 1 96 ? -7.752 3.946 6.125 1.00 93.00 96 ARG A C 1
ATOM 701 O O . ARG A 1 96 ? -7.748 3.625 4.938 1.00 93.00 96 ARG A O 1
ATOM 708 N N . ARG A 1 97 ? -7.329 5.137 6.556 1.00 93.00 97 ARG A N 1
ATOM 709 C CA . ARG A 1 97 ? -6.705 6.138 5.680 1.00 93.00 97 ARG A CA 1
ATOM 710 C C . ARG A 1 97 ? -5.386 5.607 5.127 1.00 93.00 97 ARG A C 1
ATOM 712 O O . ARG A 1 97 ? -5.268 5.501 3.913 1.00 93.00 97 ARG A O 1
ATOM 719 N N . ASP A 1 98 ? -4.494 5.149 6.000 1.00 88.88 98 ASP A N 1
ATOM 720 C CA . ASP A 1 98 ? -3.179 4.624 5.617 1.00 88.88 98 ASP A CA 1
ATOM 721 C C . ASP A 1 98 ? -3.310 3.463 4.611 1.00 88.88 98 ASP A C 1
ATOM 723 O O . ASP A 1 98 ? -2.619 3.411 3.596 1.00 88.88 98 ASP A O 1
ATOM 727 N N . ALA A 1 99 ? -4.260 2.544 4.833 1.00 87.94 99 ALA A N 1
ATOM 728 C CA . ALA A 1 99 ? -4.509 1.432 3.914 1.00 87.94 99 ALA A CA 1
ATOM 729 C C . ALA A 1 99 ? -5.077 1.879 2.548 1.00 87.94 99 ALA A C 1
ATOM 731 O O . ALA A 1 99 ? -4.799 1.242 1.527 1.00 87.94 99 ALA A O 1
ATOM 732 N N . ARG A 1 100 ? -5.859 2.970 2.495 1.00 92.12 100 ARG A N 1
ATOM 733 C CA . ARG A 1 100 ? -6.329 3.565 1.228 1.00 92.12 100 ARG A CA 1
ATOM 734 C C . ARG A 1 100 ? -5.189 4.236 0.478 1.00 92.12 100 ARG A C 1
ATOM 736 O O . ARG A 1 100 ? -5.079 4.029 -0.730 1.00 92.12 100 ARG A O 1
ATOM 743 N N . ASP A 1 101 ? -4.357 4.987 1.188 1.00 88.06 101 ASP A N 1
ATOM 744 C CA . ASP A 1 101 ? -3.209 5.688 0.618 1.00 88.06 101 ASP A CA 1
ATOM 745 C C . ASP A 1 101 ? -2.208 4.678 0.046 1.00 88.06 101 ASP A C 1
ATOM 747 O O . ASP A 1 101 ? -1.810 4.793 -1.115 1.00 88.06 101 ASP A O 1
ATOM 751 N N . PHE A 1 102 ? -1.933 3.595 0.782 1.00 86.81 102 PHE A N 1
ATOM 752 C CA . PHE A 1 102 ? -1.139 2.473 0.287 1.00 86.81 102 PHE A CA 1
ATOM 753 C C .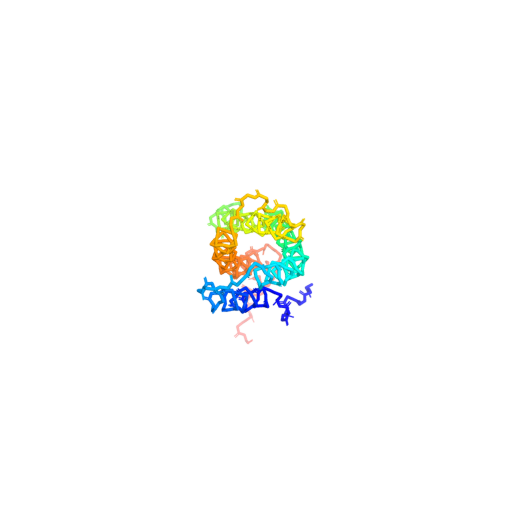 PHE A 1 102 ? -1.729 1.861 -0.988 1.00 86.81 102 PHE A C 1
ATOM 755 O O . PHE A 1 102 ? -1.038 1.741 -1.998 1.00 86.81 102 PHE A O 1
ATOM 762 N N . ARG A 1 103 ? -3.022 1.511 -0.988 1.00 89.25 103 ARG A N 1
ATOM 763 C CA . ARG A 1 103 ? -3.684 0.947 -2.176 1.00 89.25 103 ARG A CA 1
ATOM 764 C C . ARG A 1 103 ? -3.592 1.885 -3.384 1.00 89.25 103 ARG A C 1
ATOM 766 O O . ARG A 1 103 ? -3.404 1.411 -4.505 1.00 89.25 103 ARG A O 1
ATOM 773 N N . SER A 1 104 ? -3.730 3.192 -3.164 1.00 90.31 104 SER A N 1
ATOM 774 C CA . SER A 1 104 ? -3.584 4.212 -4.204 1.00 90.31 104 SER A CA 1
ATOM 775 C C . SER A 1 104 ? -2.158 4.242 -4.762 1.00 90.31 104 SER A C 1
ATOM 777 O O . SER A 1 104 ? -1.983 4.176 -5.977 1.00 90.31 104 SER A O 1
ATOM 779 N N . ALA A 1 105 ? -1.142 4.247 -3.893 1.00 85.44 105 ALA A N 1
ATOM 780 C CA . ALA A 1 105 ? 0.265 4.205 -4.292 1.00 85.44 105 ALA A CA 1
ATOM 781 C C . ALA A 1 105 ? 0.592 2.948 -5.115 1.00 85.44 105 ALA A C 1
ATOM 783 O O . ALA A 1 105 ? 1.178 3.044 -6.193 1.00 85.44 105 ALA A O 1
ATOM 784 N N . VAL A 1 106 ? 0.128 1.774 -4.670 1.00 86.88 106 VAL A N 1
ATOM 785 C CA . VAL A 1 106 ? 0.318 0.509 -5.399 1.00 86.88 106 VAL A CA 1
ATOM 786 C C . VAL A 1 106 ? -0.346 0.559 -6.779 1.00 86.88 106 VAL A C 1
ATOM 788 O O . VAL A 1 106 ? 0.228 0.090 -7.761 1.00 86.88 106 VAL A O 1
ATOM 791 N N . ARG A 1 107 ? -1.544 1.150 -6.888 1.00 88.94 107 ARG A N 1
ATOM 792 C CA . ARG A 1 107 ? -2.241 1.298 -8.173 1.00 88.94 107 ARG A CA 1
ATOM 793 C C . ARG A 1 107 ? -1.506 2.251 -9.116 1.00 88.94 107 ARG A C 1
ATOM 795 O O . ARG A 1 107 ? -1.384 1.946 -10.298 1.00 88.94 107 ARG A O 1
ATOM 802 N N . SER A 1 108 ? -1.008 3.379 -8.613 1.00 86.62 108 SER A N 1
ATOM 803 C CA . SER A 1 108 ? -0.185 4.307 -9.397 1.00 86.62 108 SER A CA 1
ATOM 804 C C . SER A 1 108 ? 1.089 3.634 -9.903 1.00 86.62 108 SER A C 1
ATOM 806 O O . SER A 1 108 ? 1.422 3.764 -11.081 1.00 86.62 108 SER A O 1
ATOM 808 N N . PHE A 1 109 ? 1.748 2.853 -9.043 1.00 85.56 109 PHE A N 1
ATOM 809 C CA . PHE A 1 109 ? 2.912 2.052 -9.407 1.00 85.56 109 PHE A CA 1
ATOM 810 C C . PHE A 1 109 ? 2.578 1.029 -10.503 1.00 85.56 109 PHE A C 1
ATOM 812 O O . PHE A 1 109 ? 3.257 0.996 -11.523 1.00 85.56 109 PHE A O 1
ATOM 819 N N . GLU A 1 110 ? 1.504 0.246 -10.353 1.00 88.81 110 GLU A N 1
ATOM 820 C CA . GLU A 1 110 ? 1.069 -0.746 -11.351 1.00 88.81 110 GLU A CA 1
ATOM 821 C C . GLU A 1 110 ? 0.753 -0.111 -12.712 1.00 88.81 110 GLU A C 1
ATOM 823 O O . GLU A 1 110 ? 1.229 -0.591 -13.742 1.00 88.81 110 GLU A O 1
ATOM 828 N N . ILE A 1 111 ? 0.011 1.003 -12.732 1.00 88.38 111 ILE A N 1
ATOM 829 C CA . ILE A 1 111 ? -0.250 1.765 -13.963 1.00 88.38 111 ILE A CA 1
ATOM 830 C C . ILE A 1 111 ? 1.068 2.237 -14.581 1.00 88.38 111 ILE A C 1
ATOM 832 O O . ILE A 1 111 ? 1.242 2.172 -15.800 1.00 88.38 111 ILE A O 1
ATOM 836 N N . GLY A 1 112 ? 1.996 2.708 -13.748 1.00 83.75 112 GLY A N 1
ATOM 837 C CA . GLY A 1 112 ? 3.302 3.150 -14.198 1.00 83.75 112 GLY A CA 1
ATOM 838 C C . GLY A 1 112 ? 4.109 2.022 -14.851 1.00 83.75 112 GLY A C 1
ATOM 839 O O . GLY A 1 112 ? 4.579 2.155 -15.983 1.00 83.75 112 GLY A O 1
ATOM 840 N N . MET A 1 113 ? 4.186 0.875 -14.183 1.00 84.69 113 MET A N 1
ATOM 841 C CA . MET A 1 113 ? 4.850 -0.320 -14.698 1.00 84.69 113 MET A CA 1
ATOM 842 C C . MET A 1 113 ? 4.233 -0.794 -16.011 1.00 84.69 113 MET A C 1
ATOM 844 O O . MET A 1 113 ? 4.950 -1.091 -16.965 1.00 84.69 113 MET A O 1
ATOM 848 N N . ARG A 1 114 ? 2.903 -0.771 -16.122 1.00 89.31 114 ARG A N 1
ATOM 849 C CA . ARG A 1 114 ? 2.218 -1.160 -17.356 1.00 89.31 114 ARG A CA 1
ATOM 850 C C . ARG A 1 114 ? 2.530 -0.219 -18.523 1.00 89.31 114 ARG A C 1
ATOM 852 O O . ARG A 1 114 ? 2.734 -0.689 -19.636 1.00 89.31 114 ARG A O 1
ATOM 859 N N . ARG A 1 115 ? 2.665 1.089 -18.280 1.00 85.50 115 ARG A N 1
ATOM 860 C CA . ARG A 1 115 ? 3.095 2.046 -19.318 1.00 85.50 115 ARG A CA 1
ATOM 861 C C . ARG A 1 115 ? 4.520 1.781 -19.810 1.00 85.50 115 ARG A C 1
ATOM 863 O O . ARG A 1 115 ? 4.750 1.842 -21.015 1.00 85.50 115 ARG A O 1
ATOM 870 N N . LEU A 1 116 ? 5.458 1.468 -18.910 1.00 81.81 116 LEU A N 1
ATOM 871 C CA . LEU A 1 116 ? 6.828 1.077 -19.288 1.00 81.81 116 LEU A CA 1
ATOM 872 C C . LEU A 1 116 ? 6.858 -0.248 -20.053 1.00 81.81 116 LEU A C 1
ATOM 874 O O . LEU A 1 116 ? 7.555 -0.367 -21.059 1.00 81.81 116 LEU A O 1
ATOM 878 N N . CYS A 1 117 ? 6.082 -1.225 -19.585 1.00 85.25 117 CYS A N 1
ATOM 879 C CA . CYS A 1 117 ? 5.913 -2.528 -20.220 1.00 85.25 117 CYS A CA 1
ATOM 880 C C . CYS A 1 117 ? 5.422 -2.392 -21.669 1.00 85.25 117 CYS A C 1
ATOM 882 O O . CYS A 1 117 ? 5.985 -2.992 -22.577 1.00 85.25 117 CYS A O 1
ATOM 884 N N . GLU A 1 118 ? 4.421 -1.540 -21.905 1.00 87.25 118 GLU A N 1
ATOM 885 C CA . GLU A 1 118 ? 3.844 -1.301 -23.234 1.00 87.25 118 GLU A CA 1
ATOM 886 C C . GLU A 1 118 ? 4.745 -0.458 -24.157 1.00 87.25 118 GLU A C 1
ATOM 888 O O . GLU A 1 118 ? 4.358 -0.169 -25.287 1.00 87.25 118 GLU A O 1
ATOM 893 N N . GLY A 1 119 ? 5.908 -0.001 -23.680 1.00 77.75 119 GLY A N 1
ATOM 894 C CA . GLY A 1 119 ? 6.759 0.949 -24.401 1.00 77.75 119 GLY A CA 1
ATOM 895 C C . GLY A 1 119 ? 6.144 2.346 -24.534 1.00 77.75 119 GLY A C 1
ATOM 896 O O . GLY A 1 119 ? 6.763 3.222 -25.119 1.00 77.75 119 GLY A O 1
ATOM 897 N N . ARG A 1 120 ? 4.970 2.583 -23.932 1.00 68.62 120 ARG A N 1
ATOM 898 C CA . ARG A 1 120 ? 4.199 3.836 -23.988 1.00 68.62 120 ARG A CA 1
ATOM 899 C C . ARG A 1 120 ? 4.638 4.871 -22.962 1.00 68.62 120 ARG A C 1
ATOM 901 O O . ARG A 1 120 ? 3.916 5.829 -22.685 1.00 68.62 120 ARG A O 1
ATOM 908 N N . ALA A 1 121 ? 5.841 4.737 -22.417 1.00 62.34 121 ALA A N 1
ATOM 909 C CA . ALA A 1 121 ? 6.539 5.861 -21.797 1.00 62.34 121 ALA A CA 1
ATOM 910 C C . ALA A 1 121 ? 7.066 6.835 -22.880 1.00 62.34 121 ALA A C 1
ATOM 912 O O . ALA A 1 121 ? 8.181 7.350 -22.788 1.00 62.34 121 ALA A O 1
ATOM 913 N N . ASP A 1 122 ? 6.268 7.040 -23.934 1.00 45.34 122 ASP A N 1
ATOM 914 C CA . ASP A 1 122 ? 6.627 7.704 -25.179 1.00 45.34 122 ASP A CA 1
ATOM 915 C C . ASP A 1 122 ? 7.020 9.158 -24.901 1.00 45.34 122 ASP A C 1
ATOM 917 O O . ASP A 1 122 ? 6.233 9.958 -24.395 1.00 45.34 122 ASP A O 1
ATOM 921 N N . GLY A 1 123 ? 8.275 9.490 -25.213 1.00 51.84 123 GLY A N 1
ATOM 922 C CA . GLY A 1 123 ? 8.860 10.824 -25.043 1.00 51.84 123 GLY A CA 1
ATOM 923 C C . GLY A 1 123 ? 9.793 10.982 -23.837 1.00 51.84 123 GLY A C 1
ATOM 924 O O . GLY A 1 123 ? 10.542 11.959 -23.774 1.00 51.84 123 GLY A O 1
ATOM 925 N N . ALA A 1 124 ? 9.830 10.024 -22.907 1.00 58.09 124 ALA A N 1
ATOM 926 C CA . ALA A 1 124 ? 10.842 9.997 -21.858 1.00 58.09 124 ALA A CA 1
ATOM 927 C C . ALA A 1 124 ? 12.128 9.369 -22.413 1.00 58.09 124 ALA A C 1
ATOM 929 O O . ALA A 1 124 ? 12.140 8.213 -22.828 1.00 58.09 124 ALA A O 1
ATOM 930 N N . SER A 1 125 ? 13.242 10.108 -22.407 1.00 73.69 125 SER A N 1
ATOM 931 C CA . SER A 1 125 ? 14.559 9.485 -22.598 1.00 73.69 125 SER A CA 1
ATOM 932 C C . SER A 1 125 ? 14.728 8.307 -21.620 1.00 73.69 125 SER A C 1
ATOM 934 O O . SER A 1 125 ? 14.131 8.320 -20.543 1.00 73.69 125 SER A O 1
ATOM 936 N N . LEU A 1 126 ? 15.571 7.311 -21.932 1.00 69.25 126 LEU A N 1
ATOM 937 C CA . LEU A 1 126 ? 15.863 6.198 -21.006 1.00 69.25 126 LEU A CA 1
ATOM 938 C C . LEU A 1 126 ? 16.226 6.709 -19.600 1.00 69.25 126 LEU A C 1
ATOM 940 O O . LEU A 1 126 ? 15.823 6.128 -18.596 1.00 69.25 126 LEU A O 1
ATOM 944 N N . ARG A 1 127 ? 16.929 7.846 -19.535 1.00 72.50 127 ARG A N 1
ATOM 945 C CA . ARG A 1 127 ? 17.238 8.553 -18.291 1.00 72.50 127 ARG A CA 1
ATOM 946 C C . ARG A 1 127 ? 15.979 9.018 -17.553 1.00 72.50 127 ARG A C 1
ATOM 948 O O . ARG A 1 127 ? 15.853 8.721 -16.372 1.00 72.50 127 ARG A O 1
ATOM 955 N N . ASN A 1 128 ? 15.050 9.693 -18.230 1.00 76.50 128 ASN A N 1
ATOM 956 C CA . ASN A 1 128 ? 13.798 10.164 -17.623 1.00 76.50 128 ASN A CA 1
ATOM 957 C C . ASN A 1 128 ? 12.920 8.991 -17.162 1.00 76.50 128 ASN A C 1
ATOM 959 O O . ASN A 1 128 ? 12.354 9.043 -16.076 1.00 76.50 128 ASN A O 1
ATOM 963 N N . ALA A 1 129 ? 12.836 7.923 -17.961 1.00 72.81 129 ALA A N 1
ATOM 964 C CA . ALA A 1 129 ? 12.110 6.707 -17.596 1.00 72.81 129 ALA A CA 1
ATOM 965 C C . ALA A 1 129 ? 12.716 6.042 -16.348 1.00 72.81 129 ALA A C 1
ATOM 967 O O . ALA A 1 129 ? 11.984 5.606 -15.463 1.00 72.81 129 ALA A O 1
ATOM 968 N N . THR A 1 130 ? 14.050 6.031 -16.248 1.00 73.38 130 THR A N 1
ATOM 969 C CA . THR A 1 130 ? 14.783 5.506 -15.086 1.00 73.38 130 THR A CA 1
ATOM 970 C C . THR A 1 130 ? 14.564 6.366 -13.839 1.00 73.38 130 THR A C 1
ATOM 972 O O . THR A 1 130 ? 14.286 5.832 -12.771 1.00 73.38 130 THR A O 1
ATOM 975 N N . GLU A 1 131 ? 14.662 7.694 -13.947 1.00 76.81 131 GLU A N 1
ATOM 976 C CA . GLU A 1 131 ? 14.428 8.614 -12.824 1.00 76.81 131 GLU A CA 1
ATOM 977 C C . GLU A 1 131 ? 12.993 8.510 -12.304 1.00 76.81 131 GLU A C 1
ATOM 979 O O . GLU A 1 131 ? 12.761 8.385 -11.103 1.00 76.81 131 GLU A O 1
ATOM 984 N N . TRP A 1 132 ? 12.025 8.474 -13.215 1.00 79.19 132 TRP A N 1
ATOM 985 C CA . TRP A 1 132 ? 10.629 8.290 -12.856 1.00 79.19 132 TRP A CA 1
ATOM 986 C C . TRP A 1 132 ? 10.363 6.925 -12.204 1.00 79.19 132 TRP A C 1
ATOM 988 O O . TRP A 1 132 ? 9.670 6.862 -11.189 1.00 79.19 132 TRP A O 1
ATOM 998 N N . PHE A 1 133 ? 10.961 5.844 -12.720 1.00 74.62 133 PHE A N 1
ATOM 999 C CA . PHE A 1 133 ? 10.903 4.525 -12.085 1.00 74.62 133 PHE A CA 1
ATOM 1000 C C . PHE A 1 133 ? 11.485 4.552 -10.664 1.00 74.62 133 PHE A C 1
ATOM 1002 O O . PHE A 1 133 ? 10.889 3.989 -9.749 1.00 74.62 133 PHE A O 1
ATOM 1009 N N . ASN A 1 134 ? 12.602 5.253 -10.445 1.00 75.75 134 ASN A N 1
ATOM 1010 C CA . ASN A 1 134 ? 13.198 5.386 -9.114 1.00 75.75 134 ASN A CA 1
ATOM 1011 C C . ASN A 1 134 ? 12.255 6.078 -8.128 1.00 75.75 134 ASN A C 1
ATOM 1013 O O . ASN A 1 134 ? 12.112 5.609 -7.000 1.00 75.75 134 ASN A O 1
ATOM 1017 N N . ASN A 1 135 ? 11.590 7.152 -8.556 1.00 81.88 135 ASN A N 1
ATOM 1018 C CA . ASN A 1 135 ? 10.614 7.846 -7.718 1.00 81.88 135 ASN A CA 1
ATOM 1019 C C . ASN A 1 135 ? 9.443 6.918 -7.363 1.00 81.88 135 ASN A C 1
ATOM 1021 O O . ASN A 1 135 ? 9.088 6.804 -6.193 1.00 81.88 135 ASN A O 1
ATOM 1025 N N . LEU A 1 136 ? 8.925 6.162 -8.339 1.00 78.31 136 LEU A N 1
ATOM 1026 C CA . LEU A 1 136 ? 7.875 5.164 -8.106 1.00 78.31 136 LEU A CA 1
ATOM 1027 C C . LEU A 1 136 ? 8.299 4.072 -7.111 1.00 78.31 136 LEU A C 1
ATOM 1029 O O . LEU A 1 136 ? 7.511 3.686 -6.248 1.00 78.31 136 LEU A O 1
ATOM 1033 N N . VAL A 1 137 ? 9.539 3.579 -7.206 1.00 77.62 137 VAL A N 1
ATOM 1034 C CA . VAL A 1 137 ? 10.086 2.586 -6.265 1.00 77.62 137 VAL A CA 1
ATOM 1035 C C . VAL A 1 137 ? 10.229 3.174 -4.856 1.00 77.62 137 VAL A C 1
ATOM 1037 O O . VAL A 1 137 ? 9.919 2.507 -3.872 1.00 77.62 137 VAL A O 1
ATOM 1040 N N . GLN A 1 138 ? 10.672 4.423 -4.722 1.00 80.50 138 GLN A N 1
ATOM 1041 C CA . GLN A 1 138 ? 10.771 5.076 -3.413 1.00 80.50 138 GLN A CA 1
ATOM 1042 C C . GLN A 1 138 ? 9.395 5.297 -2.776 1.00 80.50 138 GLN A C 1
ATOM 1044 O O . GLN A 1 138 ? 9.218 4.993 -1.595 1.00 80.50 138 GLN A O 1
ATOM 1049 N N . GLU A 1 139 ? 8.417 5.759 -3.558 1.00 81.12 139 GLU A N 1
ATOM 1050 C CA . GLU A 1 139 ? 7.036 5.948 -3.108 1.00 81.12 139 GLU A CA 1
ATOM 1051 C C . GLU A 1 139 ? 6.417 4.634 -2.626 1.00 81.12 139 GLU A C 1
ATOM 1053 O O . GLU A 1 139 ? 5.868 4.580 -1.523 1.00 81.12 139 GLU A O 1
ATOM 1058 N N . ILE A 1 140 ? 6.543 3.549 -3.402 1.00 79.56 140 ILE A N 1
ATOM 1059 C CA . ILE A 1 140 ? 5.965 2.260 -3.008 1.00 79.56 140 ILE A CA 1
ATOM 1060 C C . ILE A 1 140 ? 6.666 1.668 -1.782 1.00 79.56 140 ILE A C 1
ATOM 1062 O O . ILE A 1 140 ? 5.993 1.082 -0.937 1.00 79.56 140 ILE A O 1
ATOM 1066 N N . ASN A 1 141 ? 7.982 1.855 -1.632 1.00 78.69 141 ASN A N 1
ATOM 1067 C CA . ASN A 1 141 ? 8.725 1.395 -0.455 1.00 78.69 141 ASN A CA 1
ATOM 1068 C C . ASN A 1 141 ? 8.276 2.132 0.811 1.00 78.69 141 ASN A C 1
ATOM 1070 O O . ASN A 1 141 ? 7.972 1.494 1.819 1.00 78.69 141 ASN A O 1
ATOM 1074 N N . ALA A 1 142 ? 8.167 3.463 0.741 1.00 80.88 142 ALA A N 1
ATOM 1075 C CA . ALA A 1 142 ? 7.650 4.265 1.845 1.00 80.88 142 ALA A CA 1
ATOM 1076 C C . ALA A 1 142 ? 6.221 3.834 2.216 1.00 80.88 142 ALA A C 1
ATOM 1078 O O . ALA A 1 142 ? 5.911 3.638 3.394 1.00 80.88 142 ALA A O 1
ATOM 1079 N N . ALA A 1 143 ? 5.380 3.597 1.205 1.00 80.81 143 ALA A N 1
ATOM 1080 C CA . ALA A 1 143 ? 4.011 3.143 1.397 1.00 80.81 143 ALA A CA 1
ATOM 1081 C C . ALA A 1 143 ? 3.944 1.718 1.994 1.00 80.81 143 ALA A C 1
ATOM 1083 O O . ALA A 1 143 ? 3.080 1.445 2.825 1.00 80.81 143 ALA A O 1
ATOM 1084 N N . GLN A 1 144 ? 4.858 0.808 1.636 1.00 80.00 144 GLN A N 1
ATOM 1085 C CA . GLN A 1 144 ? 4.942 -0.542 2.216 1.00 80.00 144 GLN A CA 1
ATOM 1086 C C . GLN A 1 144 ? 5.343 -0.527 3.698 1.00 80.00 144 GLN A C 1
ATOM 1088 O O . GLN A 1 144 ? 4.776 -1.279 4.500 1.00 80.00 144 GLN A O 1
ATOM 1093 N N . ASP A 1 145 ? 6.298 0.321 4.082 1.00 83.56 145 ASP A N 1
ATOM 1094 C CA . ASP A 1 145 ? 6.712 0.480 5.480 1.00 83.56 145 ASP A CA 1
ATOM 1095 C C . ASP A 1 145 ? 5.578 1.055 6.336 1.00 83.56 145 ASP A C 1
ATOM 1097 O O . ASP A 1 145 ? 5.346 0.635 7.477 1.00 83.56 145 ASP A O 1
ATOM 1101 N N . GLU A 1 146 ? 4.839 2.016 5.783 1.00 85.25 146 GLU A N 1
ATOM 1102 C CA . GLU A 1 146 ? 3.624 2.543 6.391 1.00 85.25 146 GLU A CA 1
ATOM 1103 C C . GLU A 1 146 ? 2.547 1.466 6.517 1.00 85.25 146 GLU A C 1
ATOM 1105 O O . GLU A 1 146 ? 2.082 1.217 7.627 1.00 85.25 146 GLU A O 1
ATOM 1110 N N . PHE A 1 147 ? 2.264 0.713 5.455 1.00 84.00 147 PHE A N 1
ATOM 1111 C CA . PHE A 1 147 ? 1.283 -0.370 5.484 1.00 84.00 147 PHE A CA 1
ATOM 1112 C C . PHE A 1 147 ? 1.636 -1.483 6.480 1.00 84.00 147 PHE A C 1
ATOM 1114 O O . PHE A 1 147 ? 0.773 -1.980 7.200 1.00 84.00 147 PHE A O 1
ATOM 1121 N N . SER A 1 148 ? 2.915 -1.836 6.609 1.00 85.12 148 SER A N 1
ATOM 1122 C CA . SER A 1 148 ? 3.382 -2.801 7.616 1.00 85.12 148 SER A CA 1
ATOM 1123 C C . SER A 1 148 ? 3.163 -2.293 9.049 1.00 85.12 148 SER A C 1
ATOM 1125 O O . SER A 1 148 ? 2.934 -3.073 9.979 1.00 85.12 148 SER A O 1
ATOM 1127 N N . ARG A 1 149 ? 3.228 -0.973 9.271 1.00 86.25 149 ARG A N 1
ATOM 1128 C CA . ARG A 1 149 ? 2.827 -0.348 10.544 1.00 86.25 149 ARG A CA 1
ATOM 1129 C C . ARG A 1 149 ? 1.307 -0.353 10.702 1.00 86.25 149 ARG A C 1
ATOM 1131 O O . ARG A 1 149 ? 0.827 -0.683 11.784 1.00 86.25 149 ARG A O 1
ATOM 1138 N N . THR A 1 150 ? 0.558 -0.073 9.639 1.00 86.25 150 THR A N 1
ATOM 1139 C CA . THR A 1 150 ? -0.909 -0.136 9.601 1.00 86.25 150 THR A CA 1
ATOM 1140 C C . THR A 1 150 ? -1.432 -1.525 9.969 1.00 86.25 150 THR A C 1
ATOM 1142 O O . THR A 1 150 ? -2.333 -1.631 10.795 1.00 86.25 150 THR A O 1
ATOM 1145 N N . GLN A 1 151 ? -0.834 -2.597 9.443 1.00 82.25 151 GLN A N 1
ATOM 1146 C CA . GLN A 1 151 ? -1.205 -3.976 9.779 1.00 82.25 151 GLN A CA 1
ATOM 1147 C C . GLN A 1 151 ? -0.948 -4.313 11.252 1.00 82.25 151 GLN A C 1
ATOM 1149 O O . GLN A 1 151 ? -1.788 -4.942 11.893 1.00 82.25 151 GLN A O 1
ATOM 1154 N N . ARG A 1 152 ? 0.181 -3.859 11.815 1.00 88.94 152 ARG A N 1
ATOM 1155 C CA . ARG A 1 152 ? 0.468 -4.021 13.250 1.00 88.94 152 ARG A CA 1
ATOM 1156 C C . ARG A 1 152 ? -0.558 -3.292 14.116 1.00 88.94 152 ARG A C 1
ATOM 1158 O O . ARG A 1 152 ? -1.147 -3.913 14.995 1.00 88.94 152 ARG A O 1
ATOM 1165 N N . ARG A 1 153 ? -0.850 -2.027 13.795 1.00 87.75 153 ARG A N 1
ATOM 1166 C CA . ARG A 1 153 ? -1.900 -1.239 14.466 1.00 87.75 153 ARG A CA 1
ATOM 1167 C C . ARG A 1 153 ? -3.271 -1.906 14.365 1.00 87.75 153 ARG A C 1
ATOM 1169 O O . ARG A 1 153 ? -4.018 -1.914 15.334 1.00 87.75 153 ARG A O 1
ATOM 1176 N N . LEU A 1 154 ? -3.612 -2.490 13.216 1.00 86.06 154 LEU A N 1
ATOM 1177 C CA . LEU A 1 154 ? -4.863 -3.231 13.062 1.00 86.06 154 LEU A CA 1
ATOM 1178 C C . LEU A 1 154 ? -4.918 -4.449 13.997 1.00 86.06 154 LEU A C 1
ATOM 1180 O O . LEU A 1 154 ? -5.943 -4.663 14.637 1.00 86.06 154 LEU A O 1
ATOM 1184 N N . GLY A 1 155 ? -3.827 -5.209 14.124 1.00 86.12 155 GLY A N 1
ATOM 1185 C CA . GLY A 1 155 ? -3.739 -6.328 15.070 1.00 86.12 155 GLY A CA 1
ATOM 1186 C C . GLY A 1 155 ? -3.865 -5.891 16.537 1.00 86.12 155 GLY A C 1
ATOM 1187 O O . GLY A 1 155 ? -4.549 -6.542 17.331 1.00 86.12 155 GLY A O 1
ATOM 1188 N N . GLU A 1 156 ? -3.274 -4.750 16.896 1.00 89.19 156 GLU A N 1
ATOM 1189 C CA . GLU A 1 156 ? -3.447 -4.133 18.219 1.00 89.19 156 GLU A CA 1
ATOM 1190 C C . GLU A 1 156 ? -4.915 -3.756 18.464 1.00 89.19 156 GLU A C 1
ATOM 1192 O O . GLU A 1 156 ? -5.475 -4.096 19.506 1.00 89.19 156 GLU A O 1
ATOM 1197 N N . LEU A 1 157 ? -5.579 -3.135 17.483 1.00 86.12 157 LEU A N 1
ATOM 1198 C CA . LEU A 1 157 ? -6.996 -2.777 17.584 1.00 86.12 157 LEU A CA 1
ATOM 1199 C C . LEU A 1 157 ? -7.913 -3.994 17.660 1.00 86.12 157 LEU A C 1
ATOM 1201 O O . LEU A 1 157 ? -8.875 -3.966 18.419 1.00 86.12 157 LEU A O 1
ATOM 1205 N N . GLN A 1 158 ? -7.610 -5.070 16.931 1.00 86.06 158 GLN A N 1
ATOM 1206 C CA . GLN A 1 158 ? -8.318 -6.345 17.069 1.00 86.06 158 GLN A CA 1
ATOM 1207 C C . GLN A 1 158 ? -8.180 -6.900 18.489 1.00 86.06 158 GLN A C 1
ATOM 1209 O O . GLN A 1 158 ? -9.154 -7.381 19.061 1.00 86.06 158 GLN A O 1
ATOM 1214 N N . THR A 1 159 ? -6.996 -6.780 19.089 1.00 86.62 159 THR A N 1
ATOM 1215 C CA . THR A 1 159 ? -6.757 -7.213 20.471 1.00 86.62 159 THR A CA 1
ATOM 1216 C C . THR A 1 159 ? -7.548 -6.363 21.466 1.00 86.62 159 THR A C 1
ATOM 1218 O O . THR A 1 159 ? -8.226 -6.914 22.332 1.00 86.62 159 THR A O 1
ATOM 1221 N N . ILE A 1 160 ? -7.526 -5.033 21.321 1.00 82.50 160 ILE A N 1
ATOM 1222 C CA . ILE A 1 160 ? -8.331 -4.118 22.149 1.00 82.50 160 ILE A CA 1
ATOM 1223 C C . ILE A 1 160 ? -9.817 -4.439 21.992 1.00 82.50 160 ILE A C 1
ATOM 1225 O O . ILE A 1 160 ? -10.510 -4.593 22.993 1.00 82.50 160 ILE A O 1
ATOM 1229 N N . TYR A 1 161 ? -10.302 -4.590 20.759 1.00 81.38 161 TYR A N 1
ATOM 1230 C CA . TYR A 1 161 ? -11.677 -4.988 20.474 1.00 81.38 161 TYR A CA 1
ATOM 1231 C C . TYR A 1 161 ? -12.057 -6.264 21.230 1.00 81.38 161 TYR A C 1
ATOM 1233 O O . TYR A 1 161 ? -13.038 -6.248 21.970 1.00 81.38 161 TYR A O 1
ATOM 1241 N N . LEU A 1 162 ? -11.259 -7.331 21.114 1.00 83.31 162 LEU A N 1
ATOM 1242 C CA . LEU A 1 162 ? -11.514 -8.592 21.811 1.00 83.31 162 LEU A CA 1
ATOM 1243 C C . LEU A 1 162 ? -11.594 -8.366 23.319 1.00 83.31 162 LEU A C 1
ATOM 1245 O O . LEU A 1 162 ? -12.601 -8.723 23.929 1.00 83.31 162 LEU A O 1
ATOM 1249 N N . LEU A 1 163 ? -10.586 -7.696 23.891 1.00 81.94 163 LEU A N 1
ATOM 1250 C CA . LEU A 1 163 ? -10.498 -7.400 25.320 1.00 81.94 163 LEU A CA 1
ATOM 1251 C C . LEU A 1 163 ? -11.651 -6.551 25.835 1.00 81.94 163 LEU A C 1
ATOM 1253 O O . LEU A 1 163 ? -12.014 -6.708 26.997 1.00 81.94 163 LEU A O 1
ATOM 1257 N N . ARG A 1 164 ? -12.198 -5.646 25.018 1.00 79.75 164 ARG A N 1
ATOM 1258 C CA . ARG A 1 164 ? -13.272 -4.714 25.386 1.00 79.75 164 ARG A CA 1
ATOM 1259 C C . ARG A 1 164 ? -14.665 -5.238 25.065 1.00 79.75 164 ARG A C 1
ATOM 1261 O O . ARG A 1 164 ? -15.604 -4.764 25.697 1.00 79.75 164 ARG A O 1
ATOM 1268 N N . SER A 1 165 ? -14.791 -6.198 24.151 1.00 78.25 165 SER A N 1
ATOM 1269 C CA . SER A 1 165 ? -16.080 -6.737 23.727 1.00 78.25 165 SER A CA 1
ATOM 1270 C C . SER A 1 165 ? -16.873 -7.294 24.911 1.00 78.25 165 SER A C 1
ATOM 1272 O O . SER A 1 165 ? -16.329 -7.981 25.781 1.00 78.25 165 SER A O 1
ATOM 1274 N N . GLU A 1 166 ? -18.177 -7.030 24.921 1.00 66.75 166 GLU A N 1
ATOM 1275 C CA . GLU A 1 166 ? -19.107 -7.568 25.926 1.00 66.75 166 GLU A CA 1
ATOM 1276 C C . GLU A 1 166 ? -19.193 -9.105 25.875 1.00 66.75 166 GLU A C 1
ATOM 1278 O O . GLU A 1 166 ? -19.620 -9.741 26.831 1.00 66.75 166 GLU A O 1
ATOM 1283 N N . SER A 1 167 ? -18.690 -9.741 24.809 1.00 58.50 167 SER A N 1
ATOM 1284 C CA . SER A 1 167 ? -18.593 -11.204 24.725 1.00 58.50 167 SER A CA 1
ATOM 1285 C C . SER A 1 167 ? -17.652 -11.835 25.768 1.00 58.50 167 SER A C 1
ATOM 1287 O O . SER A 1 167 ? -17.761 -13.030 26.035 1.00 58.50 167 SER A O 1
ATOM 1289 N N . LEU A 1 168 ? -16.768 -11.046 26.398 1.00 54.69 168 LEU A N 1
ATOM 1290 C CA . LEU A 1 168 ? -15.900 -11.481 27.501 1.00 54.69 168 LEU A CA 1
ATOM 1291 C C . LEU A 1 168 ? -16.484 -11.227 28.899 1.00 54.69 168 LEU A C 1
ATOM 1293 O O . LEU A 1 168 ? -15.842 -11.595 29.886 1.00 54.69 168 LEU A O 1
ATOM 1297 N N . ASP A 1 169 ? -17.677 -10.637 29.022 1.00 57.31 169 ASP A N 1
ATOM 1298 C CA . ASP A 1 169 ? -18.321 -10.449 30.329 1.00 57.31 169 ASP A CA 1
ATOM 1299 C C . ASP A 1 169 ? -18.486 -11.744 31.143 1.00 57.31 169 ASP A C 1
ATOM 1301 O O . ASP A 1 169 ? -18.311 -11.675 32.360 1.00 57.31 169 ASP A O 1
ATOM 1305 N N . PRO A 1 170 ? -18.725 -12.933 30.549 1.00 55.97 170 PRO A N 1
ATOM 1306 C CA . PRO A 1 170 ? -18.713 -14.186 31.299 1.00 55.97 170 PRO A CA 1
ATOM 1307 C C . PRO A 1 170 ? -17.351 -14.471 31.946 1.00 55.97 170 PRO A C 1
ATOM 1309 O O . PRO A 1 170 ? -17.294 -14.805 33.123 1.00 55.97 170 PRO A O 1
ATOM 1312 N N . ILE A 1 171 ? -16.241 -14.260 31.227 1.00 58.28 171 ILE A N 1
ATOM 1313 C CA . ILE A 1 171 ? -14.881 -14.476 31.758 1.00 58.28 171 ILE A CA 1
ATOM 1314 C C . ILE A 1 171 ? -14.539 -13.426 32.824 1.00 58.28 171 ILE A C 1
ATOM 1316 O O . ILE A 1 171 ? -13.974 -13.755 33.866 1.00 58.28 171 ILE A O 1
ATOM 1320 N N . ARG A 1 172 ? -14.931 -12.160 32.615 1.00 57.12 172 ARG A N 1
ATOM 1321 C CA . ARG A 1 172 ? -14.749 -11.101 33.624 1.00 57.12 172 ARG A CA 1
ATOM 1322 C C . ARG A 1 172 ? -15.639 -11.293 34.855 1.00 57.12 172 ARG A C 1
ATOM 1324 O O . ARG A 1 172 ? -15.263 -10.818 35.924 1.00 57.12 172 ARG A O 1
ATOM 1331 N N . ARG A 1 173 ? -16.797 -11.952 34.721 1.00 55.50 173 ARG A N 1
ATOM 1332 C CA . ARG A 1 173 ? -17.643 -12.368 35.851 1.00 55.50 173 ARG A CA 1
ATOM 1333 C C . ARG A 1 173 ? -17.004 -13.499 36.642 1.00 55.50 173 ARG A C 1
ATOM 1335 O O . ARG A 1 173 ? -16.968 -13.388 37.857 1.00 55.50 173 ARG A O 1
ATOM 1342 N N . ILE A 1 174 ? -16.446 -14.507 35.971 1.00 59.88 174 ILE A N 1
ATOM 1343 C CA . ILE A 1 174 ? -15.766 -15.636 36.625 1.00 59.88 174 ILE A CA 1
ATOM 1344 C C . ILE A 1 174 ? -14.635 -15.137 37.541 1.00 59.88 174 ILE A C 1
ATOM 1346 O O . ILE A 1 174 ? -14.581 -15.503 38.707 1.00 59.88 174 ILE A O 1
ATOM 1350 N N . GLY A 1 175 ? -13.803 -14.201 37.072 1.00 56.66 175 GLY A N 1
ATOM 1351 C CA . GLY A 1 175 ? -12.747 -13.596 37.900 1.00 56.66 175 GLY A CA 1
ATOM 1352 C C . GLY A 1 175 ? -13.226 -12.625 38.994 1.00 56.66 175 GLY A C 1
ATOM 1353 O O . GLY A 1 175 ? -12.401 -12.076 39.715 1.00 56.66 175 GLY A O 1
ATOM 1354 N N . LYS A 1 176 ? -14.533 -12.354 39.103 1.00 59.03 176 LYS A N 1
ATOM 1355 C CA . LYS A 1 176 ? -15.139 -11.507 40.149 1.00 59.03 176 LYS A CA 1
ATOM 1356 C C . LYS A 1 176 ? -16.110 -12.273 41.048 1.00 59.03 176 LYS A C 1
ATOM 1358 O O . LYS A 1 176 ? -16.677 -11.671 41.962 1.00 59.03 176 LYS A O 1
ATOM 1363 N N . GLU A 1 177 ? -16.327 -13.563 40.800 1.00 58.56 177 GLU A N 1
ATOM 1364 C CA . GLU A 1 177 ? -17.100 -14.403 41.704 1.00 58.56 177 GLU A CA 1
ATOM 1365 C C . GLU A 1 177 ? -16.282 -14.663 42.980 1.00 58.56 177 GLU A C 1
ATOM 1367 O O . GLU A 1 177 ? -15.114 -15.056 42.896 1.00 58.56 177 GLU A O 1
ATOM 1372 N N . PRO A 1 178 ? -16.855 -14.427 44.175 1.00 50.00 178 PRO A N 1
ATOM 1373 C CA . PRO A 1 178 ? -16.175 -14.735 45.425 1.00 50.00 178 PRO A CA 1
ATOM 1374 C C . PRO A 1 178 ? -15.913 -16.248 45.492 1.00 50.00 178 PRO A C 1
ATOM 1376 O O . PRO A 1 178 ? -16.846 -17.034 45.635 1.00 50.00 178 PRO A O 1
ATOM 1379 N N . GLY A 1 179 ? -14.642 -16.644 45.358 1.00 62.00 179 GLY A N 1
ATOM 1380 C CA . GLY A 1 179 ? -14.207 -18.049 45.342 1.00 62.00 179 GLY A CA 1
ATOM 1381 C C . GLY A 1 179 ? -13.167 -18.415 44.274 1.00 62.00 179 GLY A C 1
ATOM 1382 O O . GLY A 1 179 ? -12.652 -19.526 44.317 1.00 62.00 179 GLY A O 1
ATOM 1383 N N . PHE A 1 180 ? -12.833 -17.506 43.350 1.00 53.50 180 PHE A N 1
ATOM 1384 C CA . PHE A 1 180 ? -11.941 -17.769 42.206 1.00 53.50 180 PHE A CA 1
ATOM 1385 C C . PHE A 1 180 ? -10.455 -17.379 42.413 1.00 53.50 180 PHE A C 1
ATOM 1387 O O . PHE A 1 180 ? -9.733 -17.196 41.438 1.00 53.50 180 PHE A O 1
ATOM 1394 N N . ASP A 1 181 ? -9.994 -17.263 43.666 1.00 58.31 181 ASP A N 1
ATOM 1395 C CA . ASP A 1 181 ? -8.593 -16.958 44.043 1.00 58.31 181 ASP A CA 1
ATOM 1396 C C . ASP A 1 181 ? -7.730 -18.222 44.312 1.00 58.31 181 ASP A C 1
ATOM 1398 O O . ASP A 1 181 ? -6.687 -18.128 44.961 1.00 58.31 181 ASP A O 1
ATOM 1402 N N . GLN A 1 182 ? -8.152 -19.414 43.860 1.00 43.94 182 GLN A N 1
ATOM 1403 C CA . GLN A 1 182 ? -7.360 -20.656 43.972 1.00 43.94 182 GLN A CA 1
ATOM 1404 C C . GLN A 1 182 ? -6.566 -20.965 42.705 1.00 43.94 182 GLN A C 1
ATOM 1406 O O . GLN A 1 182 ? -7.203 -21.162 41.646 1.00 43.94 182 GLN A O 1
#

Secondary structure (DSSP, 8-state):
-----S--THHHHHHHHHHHHHHHHTT-SS--HHHHHHHHHHHHHHHHHHHHHHHHHHHHHHHHHHHHHHHHHHHHHHS-HHHIIIIIIHHHHHHHHHHHHHHHHHHHHHHHHHHHHTT--TT--HHHHHHHHHHHHHHHHHHHHHHHHHHHHHHHHHHHHHHHSGGGHHHHHHTTSTT---

Organism: NCBI:txid370038